Protein AF-A7ASW4-F1 (afdb_monomer_lite)

Organism: Babesia bovis (NCBI:txid5865)

Secondary structure (DSSP, 8-state):
------------------PPP--PPP---------------PPPPSSTT---SS---TT---PPPPPPGGGS-GGGTTSSSPP--HHHHHHHHTS-TTGGG--HHHHHHHHHHHHHHHHHHHHHHHHHHHHHHS---S---

Radius of gyration: 31.54 Å; chains: 1; bounding box: 56×83×82 Å

InterPro domains:
  IPR013870 Large ribosomal subunit protein mL54 [PF08561] (63-124)
  IPR013870 Large ribosomal subunit protein mL54 [PTHR28595] (9-123)

pLDDT: mean 75.48, std 18.07, range [37.25, 97.0]

Structure (mmCIF, N/CA/C/O backbone):
data_AF-A7ASW4-F1
#
_entry.id   AF-A7ASW4-F1
#
loop_
_atom_site.group_PDB
_atom_site.id
_atom_site.type_symbol
_atom_site.label_atom_id
_atom_site.label_alt_id
_atom_site.label_comp_id
_atom_site.label_asym_id
_atom_site.label_entity_id
_atom_site.label_seq_id
_atom_site.pdbx_PDB_ins_code
_atom_site.Cartn_x
_atom_site.Cartn_y
_atom_site.Cartn_z
_atom_site.occupancy
_atom_site.B_iso_or_equiv
_atom_site.auth_seq_id
_atom_site.auth_comp_id
_atom_site.auth_asym_id
_atom_site.auth_atom_id
_atom_site.pdbx_PDB_model_num
ATOM 1 N N . MET A 1 1 ? -13.641 -57.080 55.914 1.00 41.53 1 MET A N 1
ATOM 2 C CA . MET A 1 1 ? -13.514 -55.607 55.947 1.00 41.53 1 MET A CA 1
ATOM 3 C C . MET A 1 1 ? -12.095 -55.216 55.565 1.00 41.53 1 MET A C 1
ATOM 5 O O . MET A 1 1 ? -11.228 -55.359 56.408 1.00 41.53 1 MET A O 1
ATOM 9 N N . LEU A 1 2 ? -11.855 -54.729 54.344 1.00 37.25 2 LEU A N 1
ATOM 10 C CA . LEU A 1 2 ? -10.680 -53.908 54.017 1.00 37.25 2 LEU A CA 1
ATOM 11 C C . LEU A 1 2 ? -11.099 -52.889 52.945 1.00 37.25 2 LEU A C 1
ATOM 13 O O . LEU A 1 2 ? -11.470 -53.258 51.836 1.00 37.25 2 LEU A O 1
ATOM 17 N N . LEU A 1 3 ? -11.112 -51.614 53.331 1.00 42.47 3 LEU A N 1
ATOM 18 C CA . LEU A 1 3 ? -11.449 -50.452 52.505 1.00 42.47 3 LEU A CA 1
ATOM 19 C C . LEU A 1 3 ? -10.138 -49.864 51.973 1.00 42.47 3 LEU A C 1
ATOM 21 O O . LEU A 1 3 ? -9.381 -49.270 52.738 1.00 42.47 3 LEU A O 1
ATOM 25 N N . ILE A 1 4 ? -9.864 -50.013 50.677 1.00 47.53 4 ILE A N 1
ATOM 26 C CA . ILE A 1 4 ? -8.738 -49.339 50.020 1.00 47.53 4 ILE A CA 1
ATOM 27 C C . ILE A 1 4 ? -9.267 -48.020 49.448 1.00 47.53 4 ILE A C 1
ATOM 29 O O . ILE A 1 4 ? -9.976 -48.002 48.447 1.00 47.53 4 ILE A O 1
ATOM 33 N N . LYS A 1 5 ? -8.950 -46.902 50.111 1.00 49.50 5 LYS A N 1
ATOM 34 C CA . LYS A 1 5 ? -9.172 -45.551 49.579 1.00 49.50 5 LYS A CA 1
ATOM 35 C C . LYS A 1 5 ? -7.981 -45.172 48.697 1.00 49.50 5 LYS A C 1
ATOM 37 O O . LYS A 1 5 ? -6.939 -44.779 49.212 1.00 49.50 5 LYS A O 1
ATOM 42 N N . SER A 1 6 ? -8.128 -45.269 47.380 1.00 49.31 6 SER A N 1
ATOM 43 C CA . SER A 1 6 ? -7.184 -44.682 46.424 1.00 49.31 6 SER A CA 1
ATOM 44 C C . SER A 1 6 ? -7.589 -43.235 46.133 1.00 49.31 6 SER A C 1
ATOM 46 O O . SER A 1 6 ? -8.602 -42.979 45.483 1.00 49.31 6 SER A O 1
ATOM 48 N N . ILE A 1 7 ? -6.807 -42.286 46.645 1.00 54.88 7 ILE A N 1
ATOM 49 C CA . ILE A 1 7 ? -6.938 -40.851 46.375 1.00 54.88 7 ILE A CA 1
ATOM 50 C C . ILE A 1 7 ? -6.321 -40.579 44.996 1.00 54.88 7 ILE A C 1
ATOM 52 O O . ILE A 1 7 ? -5.112 -40.707 44.818 1.00 54.88 7 ILE A O 1
ATOM 56 N N . LEU A 1 8 ? -7.150 -40.217 44.016 1.00 51.19 8 LEU A N 1
ATOM 57 C CA . LEU A 1 8 ? -6.708 -39.719 42.711 1.00 51.19 8 LEU A CA 1
ATOM 58 C C . LEU A 1 8 ? -6.257 -38.261 42.864 1.00 51.19 8 LEU A C 1
ATOM 60 O O . LEU A 1 8 ? -7.076 -37.362 43.047 1.00 51.19 8 LEU A O 1
ATOM 64 N N . ALA A 1 9 ? -4.946 -38.030 42.809 1.00 57.28 9 ALA A N 1
ATOM 65 C CA . ALA A 1 9 ? -4.377 -36.691 42.722 1.00 57.28 9 ALA A CA 1
ATOM 66 C C . ALA A 1 9 ? -4.495 -36.167 41.275 1.00 57.28 9 ALA A C 1
ATOM 68 O O . ALA A 1 9 ? -4.148 -36.896 40.343 1.00 57.28 9 ALA A O 1
ATOM 69 N N . PRO A 1 10 ? -4.951 -34.922 41.047 1.00 52.81 10 PRO A N 1
ATOM 70 C CA . PRO A 1 10 ? -5.001 -34.350 39.708 1.00 52.81 10 PRO A CA 1
ATOM 71 C C . PRO A 1 10 ? -3.583 -34.018 39.225 1.00 52.81 10 PRO A C 1
ATOM 73 O O . PRO A 1 10 ? -2.889 -33.169 39.786 1.00 52.81 10 PRO A O 1
ATOM 76 N N . CYS A 1 11 ? -3.151 -34.686 38.158 1.00 53.16 11 CYS A N 1
ATOM 77 C CA . CYS A 1 11 ? -1.890 -34.420 37.477 1.00 53.16 11 CYS A CA 1
ATOM 78 C C . CYS A 1 11 ? -1.989 -33.062 36.762 1.00 53.16 11 CYS A C 1
ATOM 80 O O . CYS A 1 11 ? -2.530 -32.957 35.662 1.00 53.16 11 CYS A O 1
ATOM 82 N N . VAL A 1 12 ? -1.475 -31.997 37.378 1.00 58.06 12 VAL A N 1
ATOM 83 C CA . VAL A 1 12 ? -1.346 -30.695 36.714 1.00 58.06 12 VAL A CA 1
ATOM 84 C C . VAL A 1 12 ? -0.196 -30.783 35.712 1.00 58.06 12 VAL A C 1
ATOM 86 O O . VAL A 1 12 ? 0.974 -30.820 36.094 1.00 58.06 12 VAL A O 1
ATOM 89 N N . LEU A 1 13 ? -0.521 -30.814 34.418 1.00 56.78 13 LEU A N 1
ATOM 90 C CA . LEU A 1 13 ? 0.458 -30.766 33.334 1.00 56.78 13 LEU A CA 1
ATOM 91 C C . LEU A 1 13 ? 1.146 -29.387 33.322 1.00 56.78 13 LEU A C 1
ATOM 93 O O . LEU A 1 13 ? 0.678 -28.436 32.694 1.00 56.78 13 LEU A O 1
ATOM 97 N N . ARG A 1 14 ? 2.266 -29.254 34.039 1.00 60.25 14 ARG A N 1
ATOM 98 C CA . ARG A 1 14 ? 3.137 -28.075 33.956 1.00 60.25 14 ARG A CA 1
ATOM 99 C C . ARG A 1 14 ? 3.841 -28.070 32.599 1.00 60.25 14 ARG A C 1
ATOM 101 O O . ARG A 1 14 ? 4.741 -28.868 32.363 1.00 60.25 14 ARG A O 1
ATOM 108 N N . ARG A 1 15 ? 3.471 -27.136 31.719 1.00 61.44 15 ARG A N 1
ATOM 109 C CA . ARG A 1 15 ? 4.290 -26.791 30.549 1.00 61.44 15 ARG A CA 1
ATOM 110 C C . ARG A 1 15 ? 5.563 -26.093 31.025 1.00 61.44 15 ARG A C 1
ATOM 112 O O . ARG A 1 15 ? 5.500 -24.962 31.502 1.00 61.44 15 ARG A O 1
ATOM 119 N N . SER A 1 16 ? 6.703 -26.760 30.902 1.00 69.69 16 SER A N 1
ATOM 120 C CA . SER A 1 16 ? 8.016 -26.130 31.013 1.00 69.69 16 SER A CA 1
ATOM 121 C C . SER A 1 16 ? 8.443 -25.615 29.638 1.00 69.69 16 SER A C 1
ATOM 123 O O . SER A 1 16 ? 8.439 -26.346 28.650 1.00 69.69 16 SER A O 1
ATOM 125 N N . PHE A 1 17 ? 8.787 -24.331 29.566 1.00 68.50 17 PHE A N 1
ATOM 126 C CA . PHE A 1 17 ? 9.453 -23.756 28.402 1.00 68.50 17 PHE A CA 1
ATOM 127 C C . PHE A 1 17 ? 10.947 -23.700 28.701 1.00 68.50 17 PHE A C 1
ATOM 129 O O . PHE A 1 17 ? 11.359 -23.063 29.669 1.00 68.50 17 PHE A O 1
ATOM 136 N N . TYR A 1 18 ? 11.747 -24.369 27.876 1.00 67.56 18 TYR A N 1
ATOM 137 C CA . TYR A 1 18 ? 13.200 -24.274 27.927 1.00 67.56 18 TYR A CA 1
ATOM 138 C C . TYR A 1 18 ? 13.651 -23.271 26.872 1.00 67.56 18 TYR A C 1
ATOM 140 O O . TYR A 1 18 ? 13.483 -23.497 25.675 1.00 67.56 18 TYR A O 1
ATOM 148 N N . THR A 1 19 ? 14.206 -22.144 27.309 1.00 70.19 19 THR A N 1
ATOM 149 C CA . THR A 1 19 ? 14.931 -21.229 26.425 1.00 70.19 19 THR A CA 1
ATOM 150 C C . THR A 1 19 ? 16.385 -21.675 26.361 1.00 70.19 19 THR A C 1
ATOM 152 O O . THR A 1 19 ? 17.006 -21.886 27.403 1.00 70.19 19 THR A O 1
ATOM 155 N N . SER A 1 20 ? 16.933 -21.826 25.156 1.00 78.19 20 SER A N 1
ATOM 156 C CA . SER A 1 20 ? 18.353 -22.126 24.960 1.00 78.19 20 SER A CA 1
ATOM 157 C C . SER A 1 20 ? 19.244 -21.012 25.518 1.00 78.19 20 SER A C 1
ATOM 159 O O . SER A 1 20 ? 18.815 -19.863 25.648 1.00 78.19 20 SER A O 1
ATOM 161 N N . ALA A 1 21 ? 20.504 -21.343 25.807 1.00 73.94 21 ALA A N 1
ATOM 162 C CA . ALA A 1 21 ? 21.505 -20.361 26.204 1.00 73.94 21 ALA A CA 1
ATOM 163 C C . ALA A 1 21 ? 21.630 -19.244 25.149 1.00 73.94 21 ALA A C 1
ATOM 165 O O . ALA A 1 21 ? 21.633 -19.500 23.943 1.00 73.94 21 ALA A O 1
ATOM 166 N N . VAL A 1 22 ? 21.717 -17.994 25.610 1.00 67.19 22 VAL A N 1
ATOM 167 C CA . VAL A 1 22 ? 21.887 -16.824 24.742 1.00 67.19 22 VAL A CA 1
ATOM 168 C C . VAL A 1 22 ? 23.306 -16.850 24.175 1.00 67.19 22 VAL A C 1
ATOM 170 O O . VAL A 1 22 ? 24.262 -16.480 24.854 1.00 67.19 22 VAL A O 1
ATOM 173 N N . HIS A 1 23 ? 23.452 -17.282 22.925 1.00 64.75 23 HIS A N 1
ATOM 174 C CA . HIS A 1 23 ? 24.705 -17.133 22.193 1.00 64.75 23 HIS A CA 1
ATOM 175 C C . HIS A 1 23 ? 24.856 -15.674 21.753 1.00 64.75 23 HIS A C 1
ATOM 177 O O . HIS A 1 23 ? 24.214 -15.217 20.809 1.00 64.75 23 HIS A O 1
ATOM 183 N N . LEU A 1 24 ? 25.693 -14.923 22.469 1.00 69.50 24 LEU A N 1
ATOM 184 C CA . LEU A 1 24 ? 26.127 -13.595 22.047 1.00 69.50 24 LEU A CA 1
ATOM 185 C C . LEU A 1 24 ? 27.179 -13.735 20.943 1.00 69.50 24 LEU A C 1
ATOM 187 O O . LEU A 1 24 ? 28.087 -14.559 21.046 1.00 69.50 24 LEU A O 1
ATOM 191 N N . ALA A 1 25 ? 27.073 -12.910 19.900 1.00 70.06 25 ALA A N 1
ATOM 192 C CA . ALA A 1 25 ? 28.103 -12.835 18.873 1.00 70.06 25 ALA A CA 1
ATOM 193 C C . ALA A 1 25 ? 29.452 -12.428 19.507 1.00 70.06 25 ALA A C 1
ATOM 195 O O . ALA A 1 25 ? 29.474 -11.547 20.377 1.00 70.06 25 ALA A O 1
ATOM 196 N N . PRO A 1 26 ? 30.580 -13.033 19.091 1.00 66.44 26 PRO A N 1
ATOM 197 C CA . PRO A 1 26 ? 31.894 -12.635 19.574 1.00 66.44 26 PRO A CA 1
ATOM 198 C C . PRO A 1 26 ? 32.122 -11.159 19.239 1.00 66.44 26 PRO A C 1
ATOM 200 O O . PRO A 1 26 ? 31.963 -10.737 18.093 1.00 66.44 26 PRO A O 1
ATOM 203 N N . LYS A 1 27 ? 32.473 -10.353 20.249 1.00 61.78 27 LYS A N 1
ATOM 204 C CA . LYS A 1 27 ? 32.804 -8.940 20.046 1.00 61.78 27 LYS A CA 1
ATOM 205 C C . LYS A 1 27 ? 34.005 -8.853 19.108 1.00 61.78 27 LYS A C 1
ATOM 207 O O . LYS A 1 27 ? 35.134 -9.097 19.529 1.00 61.78 27 LYS A O 1
ATOM 212 N N . GLN A 1 28 ? 33.773 -8.474 17.853 1.00 60.00 28 GLN A N 1
ATOM 213 C CA . GLN A 1 28 ? 34.856 -8.044 16.982 1.00 60.00 28 GLN A CA 1
ATOM 214 C C . GLN A 1 28 ? 35.508 -6.821 17.628 1.00 60.00 28 GLN A C 1
ATOM 216 O O . GLN A 1 28 ? 34.892 -5.765 17.774 1.00 60.00 28 GLN A O 1
ATOM 221 N N . LYS A 1 29 ? 36.773 -6.965 18.023 1.00 58.44 29 LYS A N 1
ATOM 222 C CA . LYS A 1 29 ? 37.662 -5.849 18.358 1.00 58.44 29 LYS A CA 1
ATOM 223 C C . LYS A 1 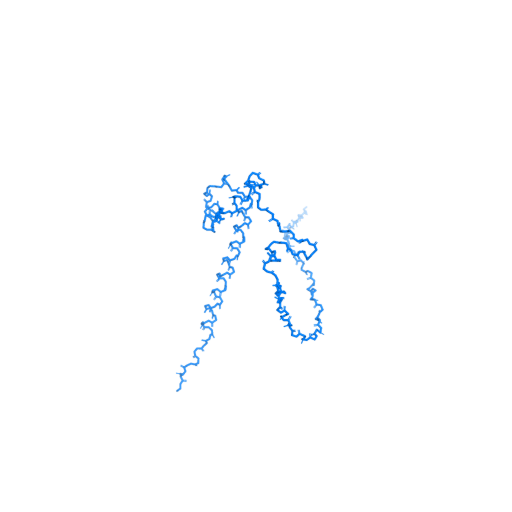29 ? 38.069 -5.177 17.036 1.00 58.44 29 LYS A C 1
ATOM 225 O O . LYS A 1 29 ? 39.216 -5.239 16.614 1.00 58.44 29 LYS A O 1
ATOM 230 N N . GLY A 1 30 ? 37.083 -4.634 16.324 1.00 52.28 30 GLY A N 1
ATOM 231 C CA . GLY A 1 30 ? 37.272 -3.936 15.060 1.00 52.28 30 GLY A CA 1
ATOM 232 C C . GLY A 1 30 ? 37.822 -2.545 15.328 1.00 52.28 30 GLY A C 1
ATOM 233 O O . GLY A 1 30 ? 37.230 -1.777 16.088 1.00 52.28 30 GLY A O 1
ATOM 234 N N . LYS A 1 31 ? 38.971 -2.232 14.721 1.00 47.44 31 LYS A N 1
ATOM 235 C CA . LYS A 1 31 ? 39.458 -0.859 14.591 1.00 47.44 31 LYS A CA 1
ATOM 236 C C . LYS A 1 31 ? 38.324 -0.009 14.023 1.00 47.44 31 LYS A C 1
ATOM 238 O O . LYS A 1 31 ? 37.673 -0.391 13.055 1.00 47.44 31 LYS A O 1
ATOM 243 N N . LYS A 1 32 ? 38.099 1.134 14.660 1.00 50.84 32 LYS A N 1
ATOM 244 C CA . LYS A 1 32 ? 37.223 2.198 14.190 1.00 50.84 32 LYS A CA 1
ATOM 245 C C . LYS A 1 32 ? 37.872 2.825 12.953 1.00 50.84 32 LYS A C 1
ATOM 247 O O . LYS A 1 32 ? 38.446 3.901 13.061 1.00 50.84 32 LYS A O 1
ATOM 252 N N . ASP A 1 33 ? 37.832 2.137 11.815 1.00 44.47 33 ASP A N 1
ATOM 253 C CA . ASP A 1 33 ? 37.940 2.833 10.540 1.00 44.47 33 ASP A CA 1
ATOM 254 C C . ASP A 1 33 ? 36.618 3.565 10.367 1.00 44.47 33 ASP A C 1
ATOM 256 O O . ASP A 1 33 ? 35.538 2.968 10.304 1.00 44.47 33 ASP A O 1
ATOM 260 N N . GLY A 1 34 ? 36.707 4.891 10.458 1.00 44.62 34 GLY A N 1
ATOM 261 C CA . GLY A 1 34 ? 35.599 5.764 10.137 1.00 44.62 34 GLY A CA 1
ATOM 262 C C . GLY A 1 34 ? 35.091 5.367 8.765 1.00 44.62 34 GLY A C 1
ATOM 263 O O . GLY A 1 34 ? 35.889 5.156 7.856 1.00 44.62 34 GLY A O 1
ATOM 264 N N . GLY A 1 35 ? 33.772 5.238 8.637 1.00 45.78 35 GLY A N 1
ATOM 265 C CA . GLY A 1 35 ? 33.155 5.122 7.333 1.00 45.78 35 GLY A CA 1
ATOM 266 C C . GLY A 1 35 ? 33.666 6.272 6.480 1.00 45.78 35 GLY A C 1
ATOM 267 O O . GLY A 1 35 ? 33.219 7.410 6.637 1.00 45.78 35 GLY A O 1
ATOM 268 N N . SER A 1 36 ? 34.604 5.973 5.583 1.00 47.06 36 SER A N 1
ATOM 269 C CA . SER A 1 36 ? 34.706 6.713 4.353 1.00 47.06 36 SER A CA 1
ATOM 270 C C . SER A 1 36 ? 33.359 6.468 3.695 1.00 47.06 36 SER A C 1
ATOM 272 O O . SER A 1 36 ? 33.084 5.439 3.084 1.00 47.06 36 SER A O 1
ATOM 274 N N . SER A 1 37 ? 32.455 7.420 3.910 1.00 55.75 37 SER A N 1
ATOM 275 C CA . SER A 1 37 ? 31.423 7.710 2.938 1.00 55.75 37 SER A CA 1
ATOM 276 C C . SER A 1 37 ? 32.197 8.083 1.683 1.00 55.75 37 SER A C 1
ATOM 278 O O . SER A 1 37 ? 32.539 9.244 1.459 1.00 55.75 37 SER A O 1
ATOM 280 N N . GLN A 1 38 ? 32.632 7.061 0.948 1.00 54.53 38 GLN A N 1
ATOM 281 C CA . GLN A 1 38 ? 33.207 7.213 -0.363 1.00 54.53 38 GLN A CA 1
ATOM 282 C C . GLN A 1 38 ? 32.021 7.695 -1.179 1.00 54.53 38 GLN A C 1
ATOM 284 O O . GLN A 1 38 ? 31.154 6.922 -1.584 1.00 54.53 38 GLN A O 1
ATOM 289 N N . ARG A 1 39 ? 31.895 9.023 -1.256 1.00 54.50 39 ARG A N 1
ATOM 290 C CA . ARG A 1 39 ? 30.923 9.690 -2.101 1.00 54.50 39 ARG A CA 1
ATOM 291 C C . ARG A 1 39 ? 31.158 9.101 -3.479 1.00 54.50 39 ARG A C 1
ATOM 293 O O . ARG A 1 39 ? 32.213 9.333 -4.061 1.00 54.50 39 ARG A O 1
ATOM 300 N N . VAL A 1 40 ? 30.214 8.292 -3.947 1.00 60.75 40 VAL A N 1
ATOM 301 C CA . VAL A 1 40 ? 30.193 7.822 -5.326 1.00 60.75 40 VAL A CA 1
ATOM 302 C C . VAL A 1 40 ? 29.968 9.077 -6.160 1.00 60.75 40 VAL A C 1
ATOM 304 O O . VAL A 1 40 ? 28.844 9.538 -6.338 1.00 60.75 40 VAL A O 1
ATOM 307 N N . THR A 1 41 ? 31.055 9.732 -6.545 1.00 58.03 41 THR A N 1
ATOM 308 C CA . THR A 1 41 ? 31.036 10.748 -7.584 1.00 58.03 41 THR A CA 1
ATOM 309 C C . THR A 1 41 ? 30.824 9.980 -8.871 1.00 58.03 41 THR A C 1
ATOM 311 O O . THR A 1 41 ? 31.724 9.263 -9.306 1.00 58.03 41 THR A O 1
ATOM 314 N N . ALA A 1 42 ? 29.612 10.067 -9.424 1.00 62.00 42 ALA A N 1
ATOM 315 C CA . ALA A 1 42 ? 29.377 9.676 -10.805 1.00 62.00 42 ALA A CA 1
ATOM 316 C C . ALA A 1 42 ? 30.483 10.326 -11.647 1.00 62.00 42 ALA A C 1
ATOM 318 O O . ALA A 1 42 ? 30.731 11.528 -11.502 1.00 62.00 42 ALA A O 1
ATOM 319 N N . ALA A 1 43 ? 31.212 9.520 -12.420 1.00 62.06 43 ALA A N 1
ATOM 320 C CA . ALA A 1 43 ? 32.191 10.047 -13.356 1.00 62.06 43 ALA A CA 1
ATOM 321 C C . ALA A 1 43 ? 31.449 11.030 -14.269 1.00 62.06 43 ALA A C 1
ATOM 323 O O . ALA A 1 43 ? 30.409 10.678 -14.821 1.00 62.06 43 ALA A O 1
ATOM 324 N N . GLN A 1 44 ? 31.916 12.278 -14.339 1.00 57.22 44 GLN A N 1
ATOM 325 C CA . GLN A 1 44 ? 31.333 13.255 -15.248 1.00 57.22 44 GLN A CA 1
ATOM 326 C C . GLN A 1 44 ? 31.626 12.788 -16.668 1.00 57.22 44 GLN A C 1
ATOM 328 O O . GLN A 1 44 ? 32.785 12.647 -17.050 1.00 57.22 44 GLN A O 1
ATOM 333 N N . THR A 1 45 ? 30.569 12.501 -17.414 1.00 57.59 45 THR A N 1
ATOM 334 C CA . THR A 1 45 ? 30.661 12.115 -18.812 1.00 57.59 45 THR A CA 1
ATOM 335 C C . THR A 1 45 ? 31.129 13.327 -19.619 1.00 57.59 45 THR A C 1
ATOM 337 O O . THR A 1 45 ? 30.509 14.386 -19.566 1.00 57.59 45 THR A O 1
ATOM 340 N N . GLU A 1 46 ? 32.248 13.204 -20.336 1.00 60.44 46 GLU A N 1
ATOM 341 C CA . GLU A 1 46 ? 32.839 14.309 -21.113 1.00 60.44 46 GLU A CA 1
ATOM 342 C C . GLU A 1 46 ? 32.017 14.658 -22.370 1.00 60.44 46 GLU A C 1
ATOM 344 O O . GLU A 1 46 ? 32.166 15.746 -22.925 1.00 60.44 46 GLU A O 1
ATOM 349 N N . ASN A 1 47 ? 31.094 13.774 -22.774 1.00 58.78 47 ASN A N 1
ATOM 350 C CA . ASN A 1 47 ? 30.190 13.958 -23.905 1.00 58.78 47 ASN A CA 1
ATOM 351 C C . ASN A 1 47 ? 28.718 13.896 -23.454 1.00 58.78 47 ASN A C 1
ATOM 353 O O . ASN A 1 47 ? 28.318 12.907 -22.838 1.00 58.78 47 ASN A O 1
ATOM 357 N N . PRO A 1 48 ? 27.863 14.860 -23.847 1.00 59.19 48 PRO A N 1
ATOM 358 C CA . PRO A 1 48 ? 26.433 14.842 -23.516 1.00 59.19 48 PRO A CA 1
ATOM 359 C C . PRO A 1 48 ? 25.650 13.714 -24.217 1.00 59.19 48 PRO A C 1
ATOM 361 O O . PRO A 1 48 ? 24.503 13.461 -23.869 1.00 59.19 48 PRO A O 1
ATOM 364 N N . CYS A 1 49 ? 26.245 13.040 -25.211 1.00 56.34 49 CYS A N 1
ATOM 365 C CA . CYS A 1 49 ? 25.645 11.888 -25.901 1.00 56.34 49 CYS A CA 1
ATOM 366 C C . CYS A 1 49 ? 25.835 10.550 -25.165 1.00 56.34 49 CYS A C 1
ATOM 368 O O . CYS A 1 49 ? 25.136 9.594 -25.484 1.00 56.34 49 CYS A O 1
ATOM 370 N N . ASP A 1 50 ? 26.759 10.479 -24.205 1.00 60.53 50 ASP A N 1
ATOM 371 C CA . ASP A 1 50 ? 27.090 9.251 -23.465 1.00 60.53 50 ASP A CA 1
ATOM 372 C C . ASP A 1 50 ? 26.369 9.198 -22.097 1.00 60.53 50 ASP A C 1
ATOM 374 O O . ASP A 1 50 ? 26.661 8.360 -21.242 1.00 60.53 50 ASP A O 1
ATOM 378 N N . GLU A 1 51 ? 25.418 10.107 -21.854 1.00 68.12 51 GLU A N 1
ATOM 379 C CA . GLU A 1 51 ? 24.567 10.084 -20.663 1.00 68.12 51 GLU A CA 1
ATOM 380 C C . GLU A 1 51 ? 23.490 8.999 -20.807 1.00 68.12 51 GLU A C 1
ATOM 382 O O . GLU A 1 51 ? 22.378 9.231 -21.280 1.00 68.12 51 GLU A O 1
ATOM 387 N N . HIS A 1 52 ? 23.831 7.778 -20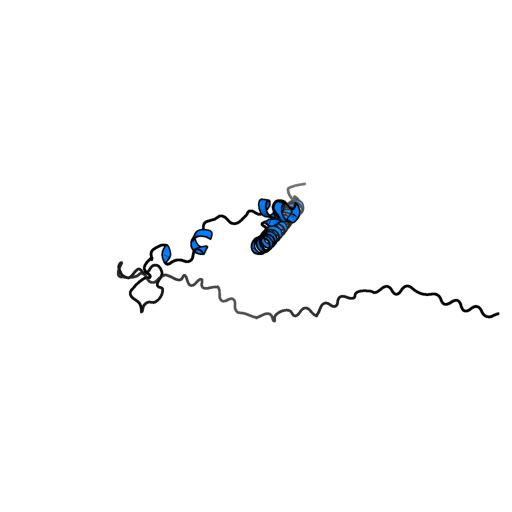.399 1.00 73.81 52 HIS A N 1
ATOM 388 C CA . HIS A 1 52 ? 22.863 6.695 -20.252 1.00 73.81 52 HIS A CA 1
ATOM 389 C C . HIS A 1 52 ? 22.053 6.867 -18.958 1.00 73.81 52 HIS A C 1
ATOM 391 O O . HIS A 1 52 ? 22.620 7.047 -17.879 1.00 73.81 52 HIS A O 1
ATOM 397 N N . LEU A 1 53 ? 20.722 6.782 -19.051 1.00 82.25 53 LEU A N 1
ATOM 398 C CA . LEU A 1 53 ? 19.813 6.924 -17.912 1.00 82.25 53 LEU A CA 1
ATOM 399 C C . LEU A 1 53 ? 19.590 5.588 -17.191 1.00 82.25 53 LEU A C 1
ATOM 401 O O . LEU A 1 53 ? 19.522 5.561 -15.960 1.00 82.25 53 LEU A O 1
ATOM 405 N N . PHE A 1 54 ? 19.480 4.483 -17.937 1.00 82.19 54 PHE A N 1
ATOM 406 C CA . PHE A 1 54 ? 19.243 3.149 -17.366 1.00 82.19 54 PHE A CA 1
ATOM 407 C C . PHE A 1 54 ? 20.448 2.218 -17.489 1.00 82.19 54 PHE A C 1
ATOM 409 O O . PHE A 1 54 ? 20.687 1.389 -16.607 1.00 82.19 54 PHE A O 1
ATOM 416 N N . ASN A 1 55 ? 21.201 2.324 -18.582 1.00 83.62 55 ASN A N 1
ATOM 417 C CA . ASN A 1 55 ? 22.346 1.465 -18.823 1.00 83.62 55 ASN A CA 1
ATOM 418 C C . ASN A 1 55 ? 23.559 1.857 -17.956 1.00 83.62 55 ASN A C 1
ATOM 420 O O . ASN A 1 55 ? 24.149 2.920 -18.108 1.00 83.62 55 ASN A O 1
ATOM 424 N N . ILE A 1 56 ? 23.958 0.948 -17.065 1.00 83.75 56 ILE A N 1
ATOM 425 C CA . ILE A 1 56 ? 25.117 1.099 -16.171 1.00 83.75 56 ILE A CA 1
ATOM 426 C C . ILE A 1 56 ? 26.421 0.535 -16.760 1.00 83.75 56 ILE A C 1
ATOM 428 O O . ILE A 1 56 ? 27.471 0.613 -16.120 1.00 83.75 56 ILE A O 1
ATOM 432 N N . TYR A 1 57 ? 26.371 -0.089 -17.941 1.00 82.75 57 TYR A N 1
ATOM 433 C CA . TYR A 1 57 ? 27.519 -0.748 -18.558 1.00 82.75 57 TYR A CA 1
ATOM 434 C C . TYR A 1 57 ? 28.240 0.186 -19.532 1.00 82.75 57 TYR A C 1
ATOM 436 O O . TYR A 1 57 ? 27.695 0.544 -20.569 1.00 82.75 57 TYR A O 1
ATOM 444 N N . ALA A 1 58 ? 29.518 0.466 -19.266 1.00 77.38 58 ALA A N 1
ATOM 445 C CA . ALA A 1 58 ? 30.367 1.285 -20.141 1.00 77.38 58 ALA A CA 1
ATOM 446 C C . ALA A 1 58 ? 30.652 0.654 -21.523 1.00 77.38 58 ALA A C 1
ATOM 448 O O . ALA A 1 58 ? 31.101 1.337 -22.434 1.00 77.38 58 ALA A O 1
ATOM 449 N N . GLY A 1 59 ? 30.435 -0.658 -21.678 1.00 78.88 59 GLY A N 1
ATOM 450 C CA . GLY A 1 59 ? 30.692 -1.387 -22.927 1.00 78.88 59 GLY A CA 1
ATOM 451 C C . GLY A 1 59 ? 29.512 -1.428 -23.900 1.00 78.88 59 GLY A C 1
ATOM 452 O O . GLY A 1 59 ? 29.655 -1.966 -24.995 1.00 78.88 59 GLY A O 1
ATOM 453 N N . ILE A 1 60 ? 28.347 -0.910 -23.505 1.00 78.88 60 ILE A N 1
ATOM 454 C CA . ILE A 1 60 ? 27.148 -0.878 -24.343 1.00 78.88 60 ILE A CA 1
ATOM 455 C C . ILE A 1 60 ? 26.800 0.598 -24.548 1.00 78.88 60 ILE A C 1
ATOM 457 O O . ILE A 1 60 ? 26.415 1.243 -23.582 1.00 78.88 60 ILE A O 1
ATOM 461 N N . PRO A 1 61 ? 26.923 1.147 -25.767 1.00 77.38 61 PRO A N 1
ATOM 462 C CA . PRO A 1 61 ? 26.699 2.573 -26.012 1.00 77.38 61 PRO A CA 1
ATOM 463 C C . PRO A 1 61 ? 25.217 2.929 -26.222 1.00 77.38 61 PRO A C 1
ATOM 465 O O . PRO A 1 61 ? 24.894 4.048 -26.605 1.00 77.38 61 PRO A O 1
ATOM 468 N N . VAL A 1 62 ? 24.297 1.975 -26.048 1.00 82.75 62 VAL A N 1
ATOM 469 C CA . VAL A 1 62 ? 22.866 2.152 -26.327 1.00 82.75 62 VAL A CA 1
ATOM 470 C C . VAL A 1 62 ? 22.076 1.965 -25.040 1.00 82.75 62 VAL A C 1
ATOM 472 O O . VAL A 1 62 ? 22.232 0.953 -24.356 1.00 82.75 62 VAL A O 1
ATOM 475 N N . ASP A 1 63 ? 21.222 2.935 -24.719 1.00 86.31 63 ASP A N 1
ATOM 476 C CA . ASP A 1 63 ? 20.298 2.823 -23.593 1.00 86.31 63 ASP A CA 1
ATOM 477 C C . ASP A 1 63 ? 19.012 2.076 -23.986 1.00 86.31 63 ASP A C 1
ATOM 479 O O . ASP A 1 63 ? 18.686 1.915 -25.165 1.00 86.31 63 ASP A O 1
ATOM 483 N N . HIS A 1 64 ? 18.270 1.602 -22.990 1.00 86.38 64 HIS A N 1
ATOM 484 C CA . HIS A 1 64 ? 17.031 0.867 -23.214 1.00 86.38 64 HIS A CA 1
ATOM 485 C C . HIS A 1 64 ? 15.968 1.781 -23.832 1.00 86.38 64 HIS A C 1
ATOM 487 O O . HIS A 1 64 ? 15.702 2.875 -23.334 1.00 86.38 64 HIS A O 1
ATOM 493 N N . THR A 1 65 ? 15.324 1.316 -24.902 1.00 88.69 65 THR A N 1
ATOM 494 C CA . THR A 1 65 ? 14.222 2.038 -25.539 1.00 88.69 65 THR A CA 1
ATOM 495 C C . THR A 1 65 ? 12.906 1.756 -24.823 1.00 88.69 65 THR A C 1
ATOM 497 O O . THR A 1 65 ? 12.618 0.628 -24.419 1.00 88.69 65 THR A O 1
ATOM 500 N N . ILE A 1 66 ? 12.090 2.799 -24.665 1.00 89.81 66 ILE A N 1
ATOM 501 C CA . ILE A 1 66 ? 10.734 2.655 -24.136 1.00 89.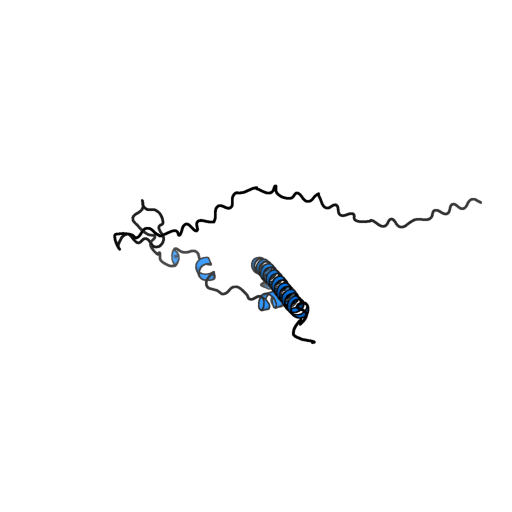81 66 ILE A CA 1
ATOM 502 C C . ILE A 1 66 ? 9.864 2.070 -25.249 1.00 89.81 66 ILE A C 1
ATOM 504 O O . ILE A 1 66 ? 9.788 2.615 -26.350 1.00 89.81 66 ILE A O 1
ATOM 508 N N . LEU A 1 67 ? 9.256 0.927 -24.958 1.00 93.25 67 LEU A N 1
ATOM 509 C CA . LEU A 1 67 ? 8.372 0.202 -25.862 1.00 93.25 67 LEU A CA 1
ATOM 510 C C . LEU A 1 67 ? 6.925 0.709 -25.713 1.00 93.25 67 LEU A C 1
ATOM 512 O O . LEU A 1 67 ? 6.625 1.428 -24.761 1.00 93.25 67 LEU A O 1
ATOM 516 N N . PRO A 1 68 ? 6.012 0.369 -26.641 1.00 95.69 68 PRO A N 1
ATOM 517 C CA . PRO A 1 68 ? 4.590 0.656 -26.460 1.00 95.69 68 PRO A CA 1
ATOM 518 C C . PRO A 1 68 ? 3.995 -0.126 -25.279 1.00 95.69 68 PRO A C 1
ATOM 520 O O . PRO A 1 68 ? 4.511 -1.176 -24.894 1.00 95.69 68 PRO A O 1
ATOM 523 N N . ASP A 1 69 ? 2.864 0.352 -24.754 1.00 92.81 69 ASP A N 1
ATOM 524 C CA . ASP A 1 69 ? 2.189 -0.187 -23.560 1.00 92.81 69 ASP A CA 1
ATOM 525 C C . ASP A 1 69 ? 1.913 -1.698 -23.621 1.00 92.81 69 ASP A C 1
ATOM 527 O O . ASP A 1 69 ? 1.963 -2.385 -22.602 1.00 92.81 69 ASP A O 1
ATOM 531 N N . GLU A 1 70 ? 1.670 -2.229 -24.821 1.00 94.50 70 GLU A N 1
ATOM 532 C CA . GLU A 1 70 ? 1.405 -3.650 -25.084 1.00 94.50 70 GLU A CA 1
ATOM 533 C C . GLU A 1 70 ? 2.592 -4.563 -24.747 1.00 94.50 70 GLU A C 1
ATOM 535 O O . GLU A 1 70 ? 2.410 -5.745 -24.455 1.00 94.50 70 GLU A O 1
ATOM 540 N N . ALA A 1 71 ? 3.813 -4.024 -24.778 1.00 94.94 71 ALA A N 1
ATOM 541 C CA . ALA A 1 71 ? 5.023 -4.771 -24.461 1.00 94.94 71 ALA A CA 1
ATOM 542 C C . ALA A 1 71 ? 5.217 -4.966 -22.950 1.00 94.94 71 ALA A C 1
ATOM 544 O O . ALA A 1 71 ? 6.032 -5.797 -22.536 1.00 94.94 71 ALA A O 1
ATOM 545 N N . TYR A 1 72 ? 4.490 -4.211 -22.119 1.00 95.19 72 TYR A N 1
ATOM 546 C CA . TYR A 1 72 ? 4.630 -4.263 -20.673 1.00 95.19 72 TYR A CA 1
ATOM 547 C C . TYR A 1 72 ? 3.552 -5.137 -20.022 1.00 95.19 72 TYR A C 1
ATOM 549 O O . TYR A 1 72 ? 2.390 -5.139 -20.431 1.00 95.19 72 TYR A O 1
ATOM 557 N N . PRO A 1 73 ? 3.898 -5.878 -18.957 1.00 95.69 73 PRO A N 1
ATOM 558 C CA . PRO A 1 73 ? 2.916 -6.644 -18.206 1.00 95.69 73 PRO A CA 1
ATOM 559 C C . PRO A 1 73 ? 1.817 -5.766 -17.598 1.00 95.69 73 PRO A C 1
ATOM 561 O O . PRO A 1 73 ? 2.082 -4.683 -17.076 1.00 95.69 73 PRO A O 1
ATOM 564 N N . SER A 1 74 ? 0.596 -6.298 -17.528 1.00 93.06 74 SER A N 1
ATOM 565 C CA . SER A 1 74 ? -0.565 -5.571 -16.996 1.00 93.06 74 SER A CA 1
ATOM 566 C C . SER A 1 74 ? -0.407 -5.111 -15.539 1.00 93.06 74 SER A C 1
ATOM 568 O O . SER A 1 74 ? -0.992 -4.103 -15.155 1.00 93.06 74 SER A O 1
ATOM 570 N N . TRP A 1 75 ? 0.397 -5.814 -14.728 1.00 93.00 75 TRP A N 1
ATOM 571 C CA . TRP A 1 75 ? 0.634 -5.461 -13.321 1.00 93.00 75 TRP A CA 1
ATOM 572 C C . TRP A 1 75 ? 1.395 -4.143 -13.142 1.00 93.00 75 TRP A C 1
ATOM 574 O O . TRP A 1 75 ? 1.331 -3.561 -12.060 1.00 93.00 75 TRP A O 1
ATOM 584 N N . LEU A 1 76 ? 2.096 -3.657 -14.176 1.00 93.50 76 LEU A N 1
ATOM 585 C CA . LEU A 1 76 ? 2.791 -2.370 -14.134 1.00 93.50 76 LEU A CA 1
ATOM 586 C C . LEU A 1 76 ? 1.802 -1.227 -13.867 1.00 93.50 76 LEU A C 1
ATOM 588 O O . LEU A 1 76 ? 2.064 -0.353 -13.046 1.00 93.50 76 LEU A O 1
ATOM 592 N N . TRP A 1 77 ? 0.626 -1.296 -14.486 1.00 92.25 77 TRP A N 1
ATOM 593 C CA . TRP A 1 77 ? -0.437 -0.297 -14.359 1.00 92.25 77 TRP A CA 1
ATOM 594 C C . TRP A 1 77 ? -1.199 -0.385 -13.032 1.00 92.25 77 TRP A C 1
ATOM 596 O O . TRP A 1 77 ? -1.880 0.557 -12.630 1.00 92.25 77 TRP A O 1
ATOM 606 N N . ASP A 1 78 ? -1.081 -1.506 -12.320 1.00 88.62 78 ASP A N 1
ATOM 607 C CA . ASP A 1 78 ? -1.676 -1.673 -10.995 1.00 88.62 78 ASP A CA 1
ATOM 608 C C . ASP A 1 78 ? -0.819 -1.061 -9.876 1.00 88.62 78 ASP A C 1
ATOM 610 O O . ASP A 1 78 ? -1.329 -0.863 -8.774 1.00 88.62 78 ASP A O 1
ATOM 614 N N . LEU A 1 79 ? 0.452 -0.732 -10.143 1.00 88.94 79 LEU A N 1
ATOM 615 C CA . LEU A 1 79 ? 1.357 -0.115 -9.163 1.00 88.94 79 LEU A CA 1
ATOM 616 C C . LEU A 1 79 ? 1.016 1.341 -8.841 1.00 88.94 79 LEU A C 1
ATOM 618 O O . LEU A 1 79 ? 1.315 1.795 -7.738 1.00 88.94 79 LEU A O 1
ATOM 622 N N . ASP A 1 80 ? 0.401 2.061 -9.779 1.00 90.31 80 ASP A N 1
ATOM 623 C CA . ASP A 1 80 ? -0.015 3.454 -9.574 1.00 90.31 80 ASP A CA 1
ATOM 624 C C . ASP A 1 80 ? -1.159 3.563 -8.550 1.00 90.31 80 ASP A C 1
ATOM 626 O O . ASP A 1 80 ? -1.334 4.566 -7.856 1.00 90.31 80 ASP A O 1
ATOM 630 N N . LYS A 1 81 ? -1.933 2.484 -8.390 1.00 89.69 81 LYS A N 1
ATOM 631 C CA . LYS A 1 81 ? -3.076 2.467 -7.481 1.00 89.69 81 LYS A CA 1
ATOM 632 C C . LYS A 1 81 ? -2.581 2.500 -6.034 1.00 89.69 81 LYS A C 1
ATOM 634 O O . LYS A 1 81 ? -1.821 1.618 -5.619 1.00 89.69 81 LYS A O 1
ATOM 639 N N . PRO A 1 82 ? -3.047 3.466 -5.218 1.00 89.31 82 PRO A N 1
ATOM 640 C CA . PRO A 1 82 ? -2.631 3.546 -3.840 1.00 89.31 82 PRO A CA 1
ATOM 641 C C . PRO A 1 82 ? -3.086 2.307 -3.086 1.00 89.31 82 PRO A C 1
ATOM 643 O O . PRO A 1 82 ? -4.208 1.807 -3.158 1.00 89.31 82 PRO A O 1
ATOM 646 N N . ASP A 1 83 ? -2.141 1.840 -2.312 1.00 91.00 83 ASP A N 1
ATOM 647 C CA . ASP A 1 83 ? -2.203 0.615 -1.573 1.00 91.00 83 ASP A CA 1
ATOM 648 C C . ASP A 1 83 ? -3.134 0.865 -0.346 1.00 91.00 83 ASP A C 1
ATOM 650 O O . ASP A 1 83 ? -2.891 1.796 0.427 1.00 91.00 83 ASP A O 1
ATOM 654 N N . ARG A 1 84 ? -4.163 0.024 -0.094 1.00 92.00 84 ARG A N 1
ATOM 655 C CA . ARG A 1 84 ? -5.171 0.142 1.011 1.00 92.00 84 ARG A CA 1
ATOM 656 C C . ARG A 1 84 ? -4.652 0.704 2.349 1.00 92.00 84 ARG A C 1
ATOM 658 O O . ARG A 1 84 ? -3.627 0.254 2.864 1.00 92.00 84 ARG A O 1
ATOM 665 N N . THR A 1 85 ? -5.362 1.640 2.969 1.00 94.69 85 THR A N 1
ATOM 666 C CA . THR A 1 85 ? -4.887 2.297 4.203 1.00 94.69 85 THR A CA 1
ATOM 667 C C . THR A 1 85 ? -5.047 1.418 5.454 1.00 94.69 85 THR A C 1
ATOM 669 O O . THR A 1 85 ? -5.832 0.471 5.480 1.00 94.69 85 THR A O 1
ATOM 672 N N . TYR A 1 86 ? -4.331 1.728 6.550 1.00 94.31 86 TYR A N 1
ATOM 673 C CA . TYR A 1 86 ? -4.483 0.981 7.815 1.00 94.31 86 TYR A CA 1
ATOM 674 C C . TYR A 1 86 ? -5.932 0.987 8.327 1.00 94.31 86 TYR A C 1
ATOM 676 O O . TYR A 1 86 ? -6.396 -0.027 8.838 1.00 94.31 86 TYR A O 1
ATOM 684 N N . GLY A 1 87 ? -6.649 2.106 8.173 1.00 93.12 87 GLY A N 1
ATOM 685 C CA . GLY A 1 87 ? -8.040 2.230 8.611 1.00 93.12 87 GLY A CA 1
ATOM 686 C C . GLY A 1 87 ? -8.989 1.324 7.825 1.00 93.12 87 GLY A C 1
ATOM 687 O O . GLY A 1 87 ? -9.809 0.637 8.429 1.00 93.12 87 GLY A O 1
ATOM 688 N N . GLU A 1 88 ? -8.839 1.267 6.501 1.00 93.94 88 GLU A N 1
ATOM 689 C CA . GLU A 1 88 ? -9.597 0.349 5.637 1.00 93.94 88 GLU A CA 1
ATOM 690 C C . GLU A 1 88 ? -9.314 -1.112 5.987 1.00 93.94 88 GLU A C 1
ATOM 692 O O . GLU A 1 88 ? -10.238 -1.899 6.178 1.00 93.94 88 GLU A O 1
ATOM 697 N N . LEU A 1 89 ? -8.037 -1.464 6.152 1.00 95.19 89 LEU A N 1
ATOM 698 C CA . LEU A 1 89 ? -7.634 -2.820 6.521 1.00 95.19 89 LEU A CA 1
ATOM 699 C C . LEU A 1 89 ? -8.126 -3.209 7.923 1.00 95.19 89 LEU A C 1
ATOM 701 O O . LEU A 1 89 ? -8.479 -4.362 8.155 1.00 95.19 89 LEU A O 1
ATOM 705 N N . MET A 1 90 ? -8.193 -2.259 8.858 1.00 94.81 90 MET A N 1
ATOM 706 C CA . MET A 1 90 ? -8.748 -2.491 10.193 1.00 94.81 90 MET A CA 1
ATOM 707 C C . MET A 1 90 ? -10.260 -2.743 10.134 1.00 94.81 90 MET A C 1
ATOM 709 O O . MET A 1 90 ? -10.740 -3.678 10.768 1.00 94.81 90 MET A O 1
ATOM 713 N N . LYS A 1 91 ? -11.007 -1.979 9.325 1.00 94.62 91 LYS A N 1
ATOM 714 C CA . LYS A 1 91 ? -12.429 -2.254 9.041 1.00 94.62 91 LYS A CA 1
ATOM 715 C C . LYS A 1 91 ? -12.642 -3.643 8.458 1.00 94.62 91 LYS A C 1
ATOM 717 O O . LYS A 1 91 ? -13.547 -4.350 8.889 1.00 94.62 91 LYS A O 1
ATOM 722 N N . MET A 1 92 ? -11.753 -4.054 7.568 1.00 94.50 92 MET A N 1
ATOM 723 C CA . MET A 1 92 ? -11.825 -5.352 6.916 1.00 94.50 92 MET A CA 1
ATOM 724 C C . MET A 1 92 ? -11.566 -6.523 7.860 1.00 94.50 92 MET A C 1
ATOM 726 O O . MET A 1 92 ? -12.392 -7.425 7.958 1.00 94.50 92 MET A O 1
ATOM 730 N N . PHE A 1 93 ? -10.440 -6.510 8.577 1.00 94.31 93 PHE A N 1
ATOM 731 C CA . PHE A 1 93 ? -10.007 -7.663 9.372 1.00 94.31 93 PHE A CA 1
ATOM 732 C C . PHE A 1 93 ? -10.526 -7.673 10.812 1.00 94.31 93 PHE A C 1
ATOM 734 O O . PHE A 1 93 ? -10.631 -8.747 11.394 1.00 94.31 93 PHE A O 1
ATOM 741 N N . VAL A 1 94 ? -10.824 -6.512 11.406 1.00 92.62 94 VAL A N 1
ATOM 742 C CA . VAL A 1 94 ? -11.311 -6.427 12.798 1.00 92.62 94 VAL A CA 1
ATOM 743 C C . VAL A 1 94 ? -12.830 -6.347 12.840 1.00 92.62 94 VAL A C 1
ATOM 745 O O . VAL A 1 94 ? -13.460 -7.057 13.614 1.00 92.62 94 VAL A O 1
ATOM 748 N N . TYR A 1 95 ? -13.413 -5.491 12.001 1.00 92.38 95 TYR A N 1
ATOM 749 C CA . TYR A 1 95 ? -14.859 -5.262 11.974 1.00 92.38 95 TYR A CA 1
ATOM 750 C C . TYR A 1 95 ? -15.583 -6.105 10.911 1.00 92.38 95 TYR A C 1
ATOM 752 O O . TYR A 1 95 ? -16.803 -6.034 10.810 1.00 92.38 95 TYR A O 1
ATOM 760 N N . GLY A 1 96 ? -14.853 -6.909 10.129 1.00 90.50 96 GLY A N 1
ATOM 761 C CA . GLY A 1 96 ? -15.419 -7.832 9.140 1.00 90.50 96 GLY A CA 1
ATOM 762 C C . GLY A 1 96 ? -16.001 -7.166 7.889 1.00 90.50 96 GLY A C 1
ATOM 763 O O . GLY A 1 96 ? -16.657 -7.832 7.091 1.00 90.50 96 GLY A O 1
ATOM 764 N N . GLN A 1 97 ? -15.782 -5.865 7.681 1.00 92.62 97 GLN A N 1
ATOM 765 C CA . GLN A 1 97 ? -16.377 -5.139 6.560 1.00 92.62 97 GLN A CA 1
ATOM 766 C C . GLN A 1 97 ? -15.672 -5.484 5.237 1.00 92.62 97 GLN A C 1
ATOM 768 O O . GLN A 1 97 ? -14.525 -5.101 5.018 1.00 92.62 97 GLN A O 1
ATOM 773 N N . GLY A 1 98 ? -16.368 -6.167 4.324 1.00 89.00 98 GLY A N 1
ATOM 774 C CA . GLY A 1 98 ? -15.821 -6.513 3.004 1.00 89.00 98 GLY A CA 1
ATOM 775 C C . GLY A 1 98 ? -14.797 -7.653 3.029 1.00 89.00 98 GLY A C 1
ATOM 776 O O . GLY A 1 98 ? -13.927 -7.715 2.155 1.00 89.00 98 GLY A O 1
ATOM 777 N N . ILE A 1 99 ? -14.899 -8.546 4.022 1.00 90.31 99 ILE A N 1
ATOM 778 C CA . ILE A 1 99 ? -13.981 -9.676 4.232 1.00 90.31 99 ILE A CA 1
ATOM 779 C C . ILE A 1 99 ? -13.926 -10.648 3.044 1.00 90.31 99 ILE A C 1
ATOM 781 O O . ILE A 1 99 ? -12.895 -11.265 2.804 1.00 90.31 99 ILE A O 1
ATOM 785 N N . GLU A 1 100 ? -14.993 -10.727 2.253 1.00 93.00 100 GLU A N 1
ATOM 786 C CA . GLU A 1 100 ? -15.077 -11.569 1.052 1.00 93.00 100 GLU A CA 1
ATOM 787 C C . GLU A 1 100 ? -14.048 -11.175 -0.018 1.00 93.00 100 GLU A C 1
ATOM 789 O O . GLU A 1 100 ? -13.542 -12.021 -0.749 1.00 93.00 100 GLU A O 1
ATOM 794 N N . SER A 1 101 ? -13.682 -9.890 -0.076 1.00 92.19 101 SER A N 1
ATOM 795 C CA . SER A 1 101 ? -12.676 -9.367 -1.010 1.00 92.19 101 SER A CA 1
ATOM 796 C C . SER A 1 101 ? -11.245 -9.407 -0.458 1.00 92.19 101 SER A C 1
ATOM 798 O O . SER A 1 101 ? -10.316 -8.912 -1.105 1.00 92.19 101 SER A O 1
ATOM 800 N N . ALA A 1 102 ? -11.052 -9.917 0.762 1.00 91.69 102 ALA A N 1
ATOM 801 C CA . ALA A 1 102 ? -9.775 -9.838 1.452 1.00 91.69 102 ALA A CA 1
ATOM 802 C C . ALA A 1 102 ? -8.739 -10.768 0.808 1.00 91.69 102 ALA A C 1
ATOM 804 O O . ALA A 1 102 ? -8.923 -11.981 0.719 1.00 91.69 102 ALA A O 1
ATOM 805 N N . ARG A 1 103 ? -7.598 -10.201 0.401 1.00 93.38 103 ARG A N 1
ATOM 806 C CA . ARG A 1 103 ? -6.460 -10.972 -0.115 1.00 93.38 103 ARG A CA 1
ATOM 807 C C . ARG A 1 103 ? -5.418 -11.218 0.976 1.00 93.38 103 ARG A C 1
ATOM 809 O O . ARG A 1 103 ? -5.247 -10.432 1.907 1.00 93.38 103 ARG A O 1
ATOM 816 N N . MET A 1 104 ? -4.622 -12.277 0.820 1.00 94.12 104 MET A N 1
ATOM 817 C CA . MET A 1 104 ? -3.492 -12.562 1.721 1.00 94.12 104 MET A CA 1
ATOM 818 C C . MET A 1 104 ? -2.454 -11.418 1.745 1.00 94.12 104 MET A C 1
ATOM 820 O O . MET A 1 104 ? -1.832 -11.153 2.777 1.00 94.12 104 MET A O 1
ATOM 824 N N . SER A 1 105 ? -2.274 -10.713 0.622 1.00 93.00 105 SER A N 1
ATOM 825 C CA . SER A 1 105 ? -1.438 -9.505 0.526 1.00 93.00 105 SER A CA 1
ATOM 826 C C . SER A 1 105 ? -1.890 -8.414 1.501 1.00 93.00 105 SER A C 1
ATOM 828 O O . SER A 1 105 ? -1.058 -7.832 2.205 1.00 93.00 105 SER A O 1
ATOM 830 N N . ASP A 1 106 ? -3.202 -8.208 1.607 1.00 94.50 106 ASP A N 1
ATOM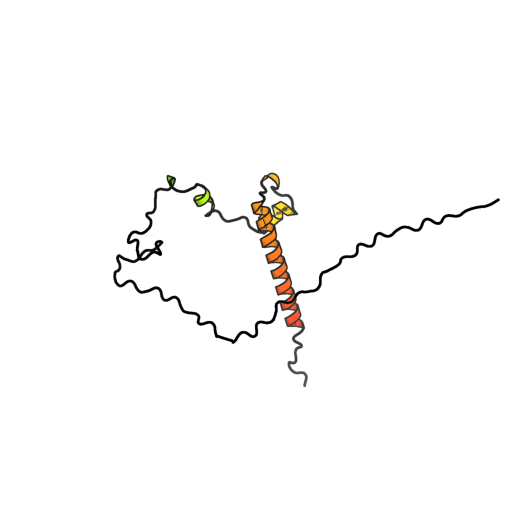 831 C CA . ASP A 1 106 ? -3.822 -7.205 2.471 1.00 94.50 106 ASP A CA 1
ATOM 832 C C . ASP A 1 106 ? -3.607 -7.549 3.941 1.00 94.50 106 ASP A C 1
ATOM 834 O O . ASP A 1 106 ? -3.263 -6.680 4.741 1.00 94.50 106 ASP A O 1
ATOM 838 N N . TYR A 1 107 ? -3.706 -8.833 4.296 1.00 95.25 107 TYR A N 1
ATOM 839 C CA . TYR A 1 107 ? -3.441 -9.296 5.657 1.00 95.25 107 TYR A CA 1
ATOM 840 C C . TYR A 1 107 ? -1.975 -9.082 6.065 1.00 95.25 107 TYR A C 1
ATOM 842 O O . TYR A 1 107 ? -1.679 -8.550 7.141 1.00 95.25 107 TYR A O 1
ATOM 850 N N . LYS A 1 108 ? -1.023 -9.429 5.186 1.00 96.38 108 LYS A N 1
ATOM 851 C CA . LYS A 1 108 ? 0.411 -9.179 5.425 1.00 96.38 108 LYS A CA 1
ATOM 852 C C . LYS A 1 108 ? 0.701 -7.685 5.580 1.00 96.38 108 LYS A C 1
ATOM 854 O O . LYS A 1 108 ? 1.535 -7.292 6.400 1.00 96.38 108 LYS A O 1
ATOM 859 N N . ARG A 1 109 ? 0.033 -6.835 4.798 1.00 95.00 109 ARG A N 1
ATOM 860 C CA . ARG A 1 109 ? 0.153 -5.376 4.898 1.00 95.00 109 ARG A CA 1
ATOM 861 C C . ARG A 1 109 ? -0.464 -4.838 6.188 1.00 95.00 109 ARG A C 1
ATOM 863 O O . ARG A 1 109 ? 0.204 -4.080 6.890 1.00 95.00 109 ARG A O 1
ATOM 870 N N . PHE A 1 110 ? -1.652 -5.310 6.559 1.00 96.69 110 PHE A N 1
ATOM 871 C CA . PHE A 1 110 ? -2.306 -5.002 7.829 1.00 96.69 110 PHE A CA 1
ATOM 872 C C . PHE A 1 110 ? -1.388 -5.306 9.012 1.00 96.69 110 PHE A C 1
ATOM 874 O O . PHE A 1 110 ? -1.141 -4.427 9.830 1.00 96.69 110 PHE A O 1
ATOM 881 N N . ARG A 1 111 ? -0.791 -6.504 9.061 1.00 96.56 111 ARG A N 1
ATOM 882 C CA . ARG A 1 111 ? 0.161 -6.896 10.115 1.00 96.56 111 ARG A CA 1
ATOM 883 C C . ARG A 1 111 ? 1.356 -5.947 10.207 1.00 96.56 111 ARG A C 1
ATOM 885 O O . ARG A 1 111 ? 1.718 -5.531 11.305 1.00 96.56 111 ARG A O 1
AT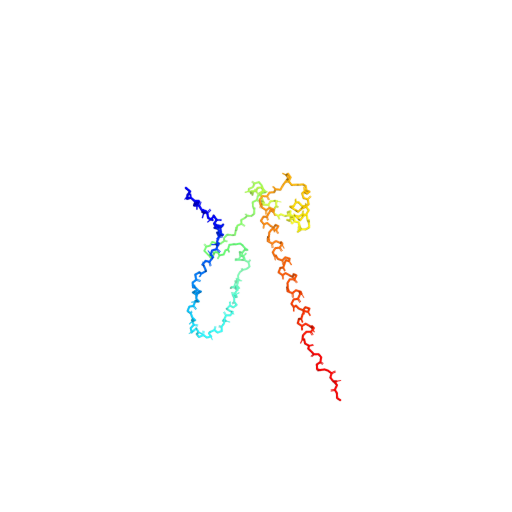OM 892 N N . ARG A 1 112 ? 1.952 -5.565 9.071 1.00 97.00 112 ARG A N 1
ATOM 893 C CA . ARG A 1 112 ? 3.070 -4.604 9.037 1.00 97.00 112 ARG A CA 1
ATOM 894 C C . ARG A 1 112 ? 2.656 -3.234 9.579 1.00 97.00 112 ARG A C 1
ATOM 896 O O . ARG A 1 112 ? 3.358 -2.674 10.421 1.00 97.00 112 ARG A O 1
ATOM 903 N N . LEU A 1 113 ? 1.513 -2.713 9.136 1.00 96.62 113 LEU A N 1
ATOM 904 C CA . LEU A 1 113 ? 0.995 -1.413 9.572 1.00 96.62 113 LEU A CA 1
ATOM 905 C C . LEU A 1 113 ? 0.569 -1.419 11.047 1.00 96.62 113 LEU A C 1
ATOM 907 O O . LEU A 1 113 ? 0.876 -0.473 11.768 1.00 96.62 113 LEU A O 1
ATOM 911 N N . HIS A 1 114 ? -0.062 -2.498 11.509 1.00 96.31 114 HIS A N 1
ATOM 912 C CA . HIS A 1 114 ? -0.456 -2.693 12.901 1.00 96.31 114 HIS A CA 1
ATOM 913 C C . HIS A 1 114 ? 0.763 -2.762 13.828 1.00 96.31 114 HIS A C 1
ATOM 915 O O . HIS A 1 114 ? 0.834 -2.063 14.833 1.00 96.31 114 HIS A O 1
ATOM 921 N N . ASN A 1 115 ? 1.792 -3.525 13.457 1.00 96.00 115 ASN A N 1
ATOM 922 C CA . ASN A 1 115 ? 3.028 -3.573 14.237 1.00 96.00 115 ASN A CA 1
ATOM 923 C C . ASN A 1 115 ? 3.708 -2.198 14.287 1.00 96.00 115 ASN A C 1
ATOM 925 O O . ASN A 1 115 ? 4.143 -1.754 15.350 1.00 96.00 115 ASN A O 1
ATOM 929 N N . ARG A 1 116 ? 3.750 -1.482 13.154 1.00 95.94 116 ARG A N 1
ATOM 930 C CA . ARG A 1 116 ? 4.280 -0.113 13.098 1.00 95.94 116 ARG A CA 1
ATOM 931 C C . ARG A 1 116 ? 3.494 0.836 14.008 1.00 95.94 116 ARG A C 1
ATOM 933 O O . ARG A 1 116 ? 4.111 1.668 14.675 1.00 95.94 116 ARG A O 1
ATOM 940 N N . SER A 1 117 ? 2.164 0.730 14.057 1.00 94.00 117 SER A N 1
ATOM 941 C CA . SER A 1 117 ? 1.331 1.587 14.908 1.00 94.00 117 SER A CA 1
ATOM 942 C C . SER A 1 117 ? 1.554 1.297 16.396 1.00 94.00 117 SER A C 1
ATOM 944 O O . SER A 1 117 ? 1.749 2.240 17.162 1.00 94.00 117 SER A O 1
ATOM 946 N N . LEU A 1 118 ? 1.658 0.025 16.794 1.00 93.31 118 LEU A N 1
ATOM 947 C CA . LEU A 1 118 ? 1.995 -0.378 18.164 1.00 93.31 118 LEU A CA 1
ATOM 948 C C . LEU A 1 118 ? 3.370 0.142 18.604 1.00 93.31 118 LEU A C 1
ATOM 950 O O . LEU A 1 118 ? 3.500 0.700 19.694 1.00 93.31 118 LEU A O 1
ATOM 954 N N . ILE A 1 119 ? 4.387 0.029 17.744 1.00 95.00 119 ILE A N 1
ATOM 955 C CA . ILE A 1 119 ? 5.724 0.580 18.017 1.00 95.00 119 ILE A CA 1
ATOM 956 C C . ILE A 1 119 ? 5.647 2.101 18.193 1.00 95.00 119 ILE A C 1
ATOM 958 O O . ILE A 1 119 ? 6.215 2.647 19.140 1.00 95.00 119 ILE A O 1
ATOM 962 N N . LYS A 1 120 ? 4.907 2.800 17.321 1.00 94.31 120 LYS A N 1
ATOM 963 C CA . LYS A 1 120 ? 4.726 4.256 17.415 1.00 94.31 120 LYS A CA 1
ATOM 964 C C . LYS A 1 120 ? 4.043 4.657 18.726 1.00 94.31 120 LYS A C 1
ATOM 966 O O . LYS A 1 120 ? 4.495 5.597 19.377 1.00 94.31 120 LYS A O 1
ATOM 971 N N . LEU A 1 121 ? 3.000 3.933 19.134 1.00 92.50 121 LEU A N 1
ATOM 972 C CA . LEU A 1 121 ? 2.312 4.152 20.409 1.00 92.50 121 LEU A CA 1
ATOM 973 C C . LEU A 1 121 ? 3.247 3.931 21.603 1.00 92.50 121 LEU A C 1
ATOM 975 O O . LEU A 1 121 ? 3.253 4.743 22.529 1.00 92.50 121 LEU A O 1
ATOM 979 N N . ASN A 1 122 ? 4.079 2.888 21.565 1.00 94.06 122 ASN A N 1
ATOM 980 C CA . ASN A 1 122 ? 5.062 2.632 22.614 1.00 94.06 122 ASN A CA 1
ATOM 981 C C . ASN A 1 122 ? 6.108 3.759 22.697 1.00 94.06 122 ASN A C 1
ATOM 983 O O . ASN A 1 122 ? 6.334 4.324 23.765 1.00 94.06 122 ASN A O 1
ATOM 987 N N . ASN A 1 123 ? 6.664 4.186 21.561 1.00 92.25 123 ASN A N 1
ATOM 988 C CA . ASN A 1 123 ? 7.614 5.300 21.517 1.00 92.25 123 ASN A CA 1
ATOM 989 C C . ASN A 1 123 ? 7.013 6.601 22.074 1.00 92.25 123 ASN A C 1
ATOM 991 O O . ASN A 1 123 ? 7.680 7.305 22.833 1.00 92.25 123 ASN A O 1
ATOM 995 N N . LEU A 1 124 ? 5.745 6.896 21.762 1.00 90.56 124 LEU A N 1
ATOM 996 C CA . LEU A 1 124 ? 5.021 8.039 22.326 1.00 90.56 124 LEU A CA 1
ATOM 997 C C . LEU A 1 124 ? 4.830 7.909 23.841 1.00 90.56 124 LEU A C 1
ATOM 999 O O . LEU A 1 124 ? 5.039 8.879 24.570 1.00 90.56 124 LEU A O 1
ATOM 1003 N N . ARG A 1 125 ? 4.473 6.716 24.332 1.00 86.25 125 ARG A N 1
ATOM 1004 C CA . ARG A 1 125 ? 4.350 6.441 25.770 1.00 86.25 125 ARG A CA 1
ATOM 1005 C C . ARG A 1 125 ? 5.679 6.669 26.492 1.00 86.25 125 ARG A C 1
ATOM 1007 O O . ARG A 1 125 ? 5.704 7.385 27.489 1.00 86.25 125 ARG A O 1
ATOM 1014 N N . LEU A 1 126 ? 6.778 6.139 25.957 1.00 85.44 126 LEU A N 1
ATOM 1015 C CA . LEU A 1 126 ? 8.125 6.307 26.512 1.00 85.44 126 LEU A CA 1
ATOM 1016 C C . LEU A 1 126 ? 8.611 7.759 26.449 1.00 85.44 126 LEU A C 1
ATOM 1018 O O . LEU A 1 126 ? 9.333 8.206 27.335 1.00 85.44 126 LEU A O 1
ATOM 1022 N N . GLN A 1 127 ? 8.249 8.518 25.411 1.00 81.81 127 GLN A N 1
ATOM 1023 C CA . GLN A 1 127 ? 8.544 9.953 25.348 1.00 81.81 127 GLN A CA 1
ATOM 1024 C C . GLN A 1 127 ? 7.766 10.737 26.410 1.00 81.81 127 GLN A C 1
ATOM 1026 O O . GLN A 1 127 ? 8.357 11.572 27.089 1.00 81.81 127 GLN A O 1
ATOM 1031 N N . LYS A 1 128 ? 6.469 10.453 26.596 1.00 70.56 128 LYS A N 1
ATOM 1032 C CA . LYS A 1 128 ? 5.661 11.081 27.654 1.00 70.56 128 LYS A CA 1
ATOM 1033 C C . LYS A 1 128 ? 6.221 10.756 29.039 1.00 70.56 128 LYS A C 1
ATOM 1035 O O . LYS A 1 128 ? 6.462 11.671 29.812 1.00 70.56 128 LYS A O 1
ATOM 1040 N N . GLN A 1 129 ? 6.513 9.486 29.324 1.00 65.25 129 GLN A N 1
ATOM 1041 C CA . GLN A 1 129 ? 7.104 9.070 30.602 1.00 65.25 129 GLN A CA 1
ATOM 1042 C C . GLN A 1 129 ? 8.466 9.726 30.862 1.00 65.25 129 GLN A C 1
ATOM 1044 O O . GLN A 1 129 ? 8.697 10.209 31.965 1.00 65.25 129 GLN A O 1
ATOM 1049 N N . ARG A 1 130 ? 9.340 9.822 29.850 1.00 65.12 130 ARG A N 1
ATOM 1050 C CA . ARG A 1 130 ? 10.625 10.527 29.979 1.00 65.12 130 ARG A CA 1
ATOM 1051 C C . ARG A 1 130 ? 10.454 12.011 30.305 1.00 65.12 130 ARG A C 1
ATOM 1053 O O . ARG A 1 130 ? 11.193 12.513 31.138 1.00 65.12 130 ARG A O 1
ATOM 1060 N N . LYS A 1 131 ? 9.462 12.694 29.720 1.00 60.47 131 LYS A N 1
ATOM 1061 C CA . LYS A 1 131 ? 9.162 14.102 30.045 1.00 60.47 131 LYS A CA 1
ATOM 1062 C C . LYS A 1 131 ? 8.696 14.296 31.492 1.00 60.47 131 LYS A C 1
ATOM 1064 O O . LYS A 1 131 ? 9.063 15.291 32.093 1.00 60.47 131 LYS A O 1
ATOM 1069 N N . PHE A 1 132 ? 7.943 13.349 32.055 1.00 57.00 132 PHE A N 1
ATOM 1070 C CA . PHE A 1 132 ? 7.540 13.390 33.469 1.00 57.00 132 PHE A CA 1
ATOM 1071 C C . PHE A 1 132 ? 8.666 12.991 34.439 1.00 57.00 132 PHE A C 1
ATOM 1073 O O . PHE A 1 132 ? 8.638 13.395 35.596 1.00 57.00 132 PHE A O 1
ATOM 1080 N N . GLN A 1 133 ? 9.647 12.195 33.995 1.00 55.50 133 GLN A N 1
ATOM 1081 C CA . GLN A 1 133 ? 10.779 11.758 34.827 1.00 55.50 133 GLN A CA 1
ATOM 1082 C C . GLN A 1 133 ? 11.996 12.686 34.797 1.00 55.50 133 GLN A C 1
ATOM 1084 O O . GLN A 1 133 ? 12.859 12.562 35.666 1.00 55.50 133 GLN A O 1
ATOM 1089 N N . ILE A 1 134 ? 12.063 13.638 33.861 1.00 57.81 134 ILE A N 1
ATOM 1090 C CA . ILE A 1 134 ? 12.92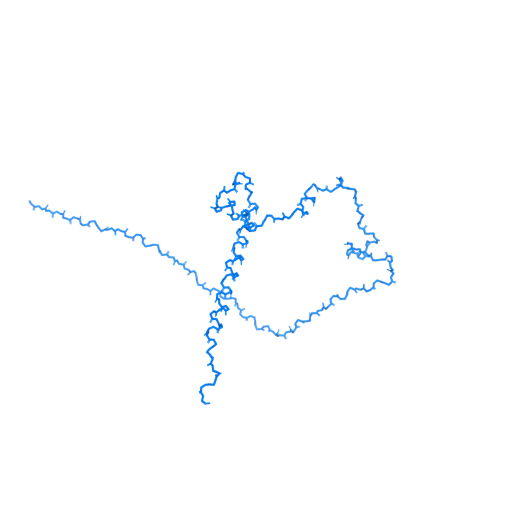6 14.810 34.023 1.00 57.81 134 ILE A CA 1
ATOM 1091 C C . ILE A 1 134 ? 12.301 15.623 35.161 1.00 57.81 134 ILE A C 1
ATOM 1093 O O . ILE A 1 134 ? 11.447 16.477 34.938 1.00 57.81 134 ILE A O 1
ATOM 1097 N N . LYS A 1 135 ? 12.662 15.279 36.403 1.00 53.00 135 LYS A N 1
ATOM 1098 C CA . LYS A 1 135 ? 12.342 16.081 37.583 1.00 53.00 135 LYS A CA 1
ATOM 1099 C C . LYS A 1 135 ? 12.762 17.515 37.277 1.00 53.00 135 LYS A C 1
ATOM 1101 O O . LYS A 1 135 ? 13.912 17.745 36.902 1.00 53.00 135 LYS A O 1
ATOM 1106 N N . GLY A 1 136 ? 11.835 18.454 37.434 1.00 56.84 136 GLY A N 1
ATOM 1107 C CA . GLY A 1 136 ? 12.153 19.870 37.476 1.00 56.84 136 GLY A CA 1
ATOM 1108 C C . GLY A 1 136 ? 13.078 20.135 38.657 1.00 56.84 136 GLY A C 1
ATOM 1109 O O . GLY A 1 136 ? 12.618 20.434 39.747 1.00 56.84 136 GLY A O 1
ATOM 1110 N N . HIS A 1 137 ? 14.387 20.025 38.444 1.00 56.59 137 HIS A N 1
ATOM 1111 C CA . HIS A 1 137 ? 15.337 20.864 39.161 1.00 56.59 137 HIS A CA 1
ATOM 1112 C C . HIS A 1 137 ? 15.339 22.213 38.450 1.00 56.59 137 HIS A C 1
ATOM 1114 O O . HIS A 1 137 ? 16.228 22.529 37.668 1.00 56.59 137 HIS A O 1
ATOM 1120 N N . LEU A 1 138 ? 14.263 22.965 38.657 1.00 54.28 138 LEU A N 1
ATOM 1121 C CA . LEU A 1 138 ? 14.154 24.344 38.221 1.00 54.28 138 LEU A CA 1
ATOM 1122 C C . LEU A 1 138 ? 13.666 25.146 39.431 1.00 54.28 138 LEU A C 1
ATOM 1124 O O . LEU A 1 138 ? 12.504 25.511 39.511 1.00 54.28 138 LEU A O 1
ATOM 1128 N N . TRP A 1 139 ? 14.608 25.332 40.364 1.00 54.25 139 TRP A N 1
ATOM 1129 C CA . TRP A 1 139 ? 14.639 26.353 41.419 1.00 54.25 139 TRP A CA 1
ATOM 1130 C C . TRP A 1 139 ? 13.532 26.306 42.488 1.00 54.25 139 TRP A C 1
ATOM 1132 O O . TRP A 1 139 ? 12.605 27.102 42.457 1.00 54.25 139 TRP A O 1
ATOM 1142 N N . ASP A 1 140 ? 13.717 25.436 43.487 1.00 49.97 140 ASP A N 1
ATOM 1143 C CA . ASP A 1 140 ? 13.365 25.744 44.882 1.00 49.97 140 ASP A CA 1
ATOM 1144 C C . ASP A 1 140 ? 14.689 25.939 45.640 1.00 49.97 140 ASP A C 1
ATOM 1146 O O . ASP A 1 140 ? 15.354 24.963 46.000 1.00 49.97 140 ASP A O 1
ATOM 1150 N N . ASN A 1 141 ? 15.120 27.200 45.726 1.00 39.88 141 ASN A N 1
ATOM 1151 C CA . ASN A 1 141 ? 15.954 27.832 46.761 1.00 39.88 141 ASN A CA 1
ATOM 1152 C C . ASN A 1 141 ? 16.095 29.317 46.417 1.00 39.88 141 ASN A C 1
ATOM 1154 O O . ASN A 1 141 ? 16.614 29.606 45.313 1.00 39.88 141 ASN A O 1
#

Foldseek 3Di:
DDDDDDDDDDDDPDDDDDDDDDDDDPDPPDDPPDPPPVPPPDPPDPDPQQDAPPDPDPVDSDHDDDDPPVVDDPVVVVVVDDDDDLVRLCCCPVVVPPVVPDDPVSVVVNVVVVVVVVVVVVVVVVVVVVVVPPPPPPDDD

Sequence (141 aa):
MLLIKSILAPCVLRRSFYTSAVHLAPKQKGKKDGGSSQRVTAAQTENPCDEHLFNIYAGIPVDHTILPDEAYPSWLWDLDKPDRTYGELMKMFVYGQGIESARMSDYKRFRRLHNRSLIKLNNLRLQKQRKFQIKGHLWDN